Protein AF-A0A7Z1SC91-F1 (afdb_monomer_lite)

Foldseek 3Di:
DPPDPPDVVVVVVVVVVVVVVVVVVVVVVVVVVVVVPPDDDPDDPDDPPPDLVVLVVLQVQLVVLLVVLVVLLPDDDDPVVVVVSVVVSVVSNLSSLLSNLLSVLVVVLVVVCPPVPQNPDPVCPVVSVVVSVVSNVCSNVVSVVVVVVVVVVVVVVVVVVVVVVVVVD

pLDDT: mean 74.64, std 15.62, range [41.12, 96.19]

Radius of gyration: 24.17 Å; chains: 1; bounding box: 62×46×68 Å

Sequence (169 aa):
LRYYPFDSVAMFITLIIIAVLMGMLLIFNLFSINFQRPITYQHRSDSSVISRWLRYVLIVIGSAALYLGYFIALQQDTTFGAFFKIWIVIGLVIIGTYAFFVGISEIIISILQQVSKVYYHPRYFFVVVGMRVRLKMNAVSLATITLLCTFLIVTLTMTLTTYRDMNHT

Organism: Staphylococcus haemolyticus (NCBI:txid1283)

InterPro domains:
  IPR052536 ABC-4 Integral Membrane [PTHR46795] (3-168)

Structure (mmCIF, N/CA/C/O backbone):
data_AF-A0A7Z1SC91-F1
#
_entry.id   AF-A0A7Z1SC91-F1
#
loop_
_atom_site.group_PDB
_atom_site.id
_atom_site.type_symbol
_atom_site.label_atom_id
_atom_site.label_alt_id
_atom_site.label_comp_id
_atom_site.label_asym_id
_atom_site.label_entity_id
_atom_site.label_seq_id
_atom_site.pdbx_PDB_ins_code
_atom_site.Cartn_x
_atom_site.Cartn_y
_atom_site.Cartn_z
_atom_site.occupancy
_atom_site.B_iso_or_equiv
_atom_site.auth_seq_id
_atom_site.auth_comp_id
_atom_site.auth_asym_id
_atom_site.auth_atom_id
_atom_site.pdbx_PDB_model_num
ATOM 1 N N . LEU A 1 1 ? -9.503 31.684 -32.525 1.00 51.47 1 LEU A N 1
ATOM 2 C CA . LEU A 1 1 ? -10.644 30.846 -32.071 1.00 51.47 1 LEU A CA 1
ATOM 3 C C . LEU A 1 1 ? -11.411 30.153 -33.222 1.00 51.47 1 LEU A C 1
ATOM 5 O O . LEU A 1 1 ? -12.531 29.724 -33.003 1.00 51.47 1 LEU A O 1
ATOM 9 N N . ARG A 1 2 ? -10.846 29.990 -34.437 1.00 49.97 2 ARG A N 1
ATOM 10 C CA . ARG A 1 2 ? -11.587 29.538 -35.643 1.00 49.97 2 ARG A CA 1
ATOM 11 C C . ARG A 1 2 ? -11.055 28.239 -36.287 1.00 49.97 2 ARG A C 1
ATOM 13 O O . ARG A 1 2 ? -11.215 28.060 -37.483 1.00 49.97 2 ARG A O 1
ATOM 20 N N . TYR A 1 3 ? -10.410 27.366 -35.505 1.00 55.66 3 TYR A N 1
ATOM 21 C CA . TYR A 1 3 ? -9.832 26.092 -35.976 1.00 55.66 3 TYR A CA 1
ATOM 22 C C . TYR A 1 3 ? -9.953 24.974 -34.922 1.00 55.66 3 TYR A C 1
ATOM 24 O O . TYR A 1 3 ? -8.968 24.369 -34.517 1.00 55.66 3 TYR A O 1
ATOM 32 N N . TYR A 1 4 ? -11.171 24.724 -34.446 1.00 59.91 4 TYR A N 1
ATOM 33 C CA . TYR A 1 4 ? -11.537 23.458 -33.803 1.00 59.91 4 TYR A CA 1
ATOM 34 C C . TYR A 1 4 ? -12.946 23.123 -34.306 1.00 59.91 4 TYR A C 1
ATOM 36 O O . TYR A 1 4 ? -13.918 23.664 -33.773 1.00 59.91 4 TYR A O 1
ATOM 44 N N . PRO A 1 5 ? -13.096 22.373 -35.413 1.00 68.75 5 PRO A N 1
ATOM 45 C CA . PRO A 1 5 ? -14.417 21.908 -35.806 1.00 68.75 5 PRO A CA 1
ATOM 46 C C . PRO A 1 5 ? -14.931 21.016 -34.672 1.00 68.75 5 PRO A C 1
ATOM 48 O O . PRO A 1 5 ? -14.211 20.133 -34.211 1.00 68.75 5 PRO A O 1
ATOM 51 N N . PHE A 1 6 ? -16.139 21.287 -34.172 1.00 61.91 6 PHE A N 1
ATOM 52 C CA . PHE A 1 6 ? -16.794 20.402 -33.213 1.00 61.91 6 PHE A CA 1
ATOM 53 C C . PHE A 1 6 ? -17.023 19.057 -33.901 1.00 61.91 6 PHE A C 1
ATOM 55 O O . PHE A 1 6 ? -17.978 18.886 -34.658 1.00 61.91 6 PHE A O 1
ATOM 62 N N . ASP A 1 7 ? -16.101 18.127 -33.670 1.00 77.00 7 ASP A N 1
ATOM 63 C CA . ASP A 1 7 ? -16.189 16.779 -34.196 1.00 77.00 7 ASP A CA 1
ATOM 64 C C . ASP A 1 7 ? -17.295 16.042 -33.439 1.00 77.00 7 ASP A C 1
ATOM 66 O O . ASP A 1 7 ? -17.177 15.696 -32.257 1.00 77.00 7 ASP A O 1
ATOM 70 N N . SER A 1 8 ? -18.417 15.852 -34.128 1.00 76.62 8 SER A N 1
ATOM 71 C CA . SER A 1 8 ? -19.602 15.197 -33.581 1.00 76.62 8 SER A CA 1
ATOM 72 C C . SER A 1 8 ? -19.288 13.762 -33.151 1.00 76.62 8 SER A C 1
ATOM 74 O O . SER A 1 8 ? -1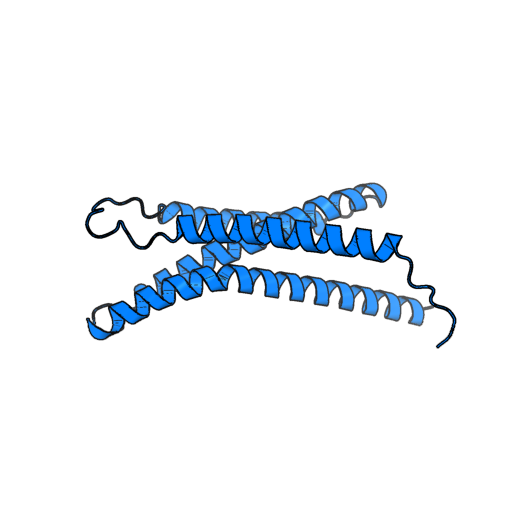9.882 13.263 -32.197 1.00 76.62 8 SER A O 1
ATOM 76 N N . VAL A 1 9 ? -18.301 13.117 -33.783 1.00 81.56 9 VAL A N 1
ATOM 77 C CA . VAL A 1 9 ? -17.863 11.761 -33.436 1.00 81.56 9 VAL A CA 1
ATOM 78 C C . VAL A 1 9 ? -17.192 11.748 -32.060 1.00 81.56 9 VAL A C 1
ATOM 80 O O . VAL A 1 9 ? -17.531 10.916 -31.217 1.00 81.56 9 VAL A O 1
ATOM 83 N N . ALA A 1 10 ? -16.315 12.715 -31.775 1.00 82.94 10 ALA A N 1
ATOM 84 C CA . ALA A 1 10 ? -15.678 12.852 -30.463 1.00 82.94 10 ALA A CA 1
ATOM 85 C C . ALA A 1 10 ? -16.698 13.165 -29.349 1.00 82.94 10 ALA A C 1
ATOM 87 O O . ALA A 1 10 ? -16.582 12.655 -28.229 1.00 82.94 10 ALA A O 1
ATOM 88 N N . MET A 1 11 ? -17.739 13.946 -29.660 1.00 84.88 11 MET A N 1
ATOM 89 C CA . MET A 1 11 ? -18.848 14.209 -28.736 1.00 84.88 11 MET A CA 1
ATOM 90 C C . MET A 1 11 ? -19.609 12.924 -28.379 1.00 84.88 11 MET A C 1
ATOM 92 O O . MET A 1 11 ? -19.859 12.669 -27.203 1.00 84.88 11 MET A O 1
ATOM 96 N N . PHE A 1 12 ? -19.933 12.078 -29.360 1.00 88.69 12 PHE A N 1
ATOM 97 C CA . PHE A 1 12 ? -20.610 10.807 -29.088 1.00 88.69 12 PHE A CA 1
ATOM 98 C C . PHE A 1 12 ? -19.733 9.828 -28.300 1.00 88.69 12 PHE A C 1
ATOM 100 O O . PHE A 1 12 ? -20.224 9.188 -27.371 1.00 88.69 12 PHE A O 1
ATOM 107 N N . ILE A 1 13 ? -18.435 9.743 -28.607 1.00 85.19 13 ILE A N 1
ATOM 108 C CA . ILE A 1 13 ? -17.500 8.870 -27.878 1.00 85.19 13 ILE A CA 1
ATOM 109 C C . ILE A 1 13 ? -17.404 9.289 -26.406 1.00 85.19 13 ILE A C 1
ATOM 111 O O . ILE A 1 13 ? -17.536 8.454 -25.511 1.00 85.19 13 ILE A O 1
ATOM 115 N N . THR A 1 14 ? -17.227 10.584 -26.140 1.00 89.25 14 THR A N 1
ATOM 116 C CA . THR A 1 14 ? -17.150 11.104 -24.765 1.00 89.25 14 THR A CA 1
ATOM 117 C C . THR A 1 14 ? -18.470 10.937 -24.009 1.00 89.25 14 THR A C 1
ATOM 119 O O . THR A 1 14 ? -18.448 10.529 -22.846 1.00 89.25 14 THR A O 1
ATOM 122 N N . LEU A 1 15 ? -19.616 11.145 -24.667 1.00 90.88 15 LEU A N 1
ATOM 123 C CA . LEU A 1 15 ? -20.946 10.904 -24.096 1.00 90.88 15 LEU A CA 1
ATOM 124 C C . LEU A 1 15 ? -21.131 9.437 -23.676 1.00 90.88 15 LEU A C 1
ATOM 126 O O . LEU A 1 15 ? -21.587 9.167 -22.564 1.00 90.88 15 LEU A O 1
ATOM 130 N N . ILE A 1 16 ? -20.747 8.492 -24.540 1.00 92.44 16 ILE A N 1
ATOM 131 C CA . ILE A 1 16 ? -20.852 7.054 -24.261 1.00 92.44 16 ILE A CA 1
ATOM 132 C C . ILE A 1 16 ? -19.940 6.670 -23.093 1.00 92.44 16 ILE A C 1
ATOM 134 O O . ILE A 1 16 ? -20.385 5.979 -22.178 1.00 92.44 16 ILE A O 1
ATOM 138 N N . ILE A 1 17 ? -18.694 7.153 -23.076 1.00 87.25 17 ILE A N 1
ATOM 139 C CA . ILE A 1 17 ? -17.749 6.878 -21.984 1.00 87.25 17 ILE A CA 1
ATOM 140 C C . ILE A 1 17 ? -18.300 7.392 -20.646 1.00 87.25 17 ILE A C 1
ATOM 142 O O . ILE A 1 17 ? -18.281 6.661 -19.655 1.00 87.25 17 ILE A O 1
ATOM 146 N N . ILE A 1 18 ? -18.845 8.613 -20.612 1.00 89.50 18 ILE A N 1
ATOM 147 C CA . ILE A 1 18 ? -19.444 9.186 -19.397 1.00 89.50 18 ILE A CA 1
ATOM 148 C C . ILE A 1 18 ? -20.679 8.386 -18.962 1.00 89.50 18 ILE A C 1
ATOM 150 O O . ILE A 1 18 ? -20.817 8.089 -17.775 1.00 89.50 18 ILE A O 1
ATOM 154 N N . ALA A 1 19 ? -21.552 7.998 -19.895 1.00 92.50 19 ALA A N 1
ATOM 155 C CA . ALA A 1 19 ? -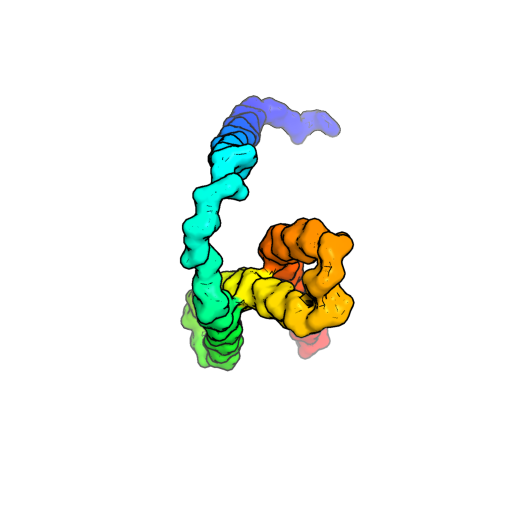22.749 7.216 -19.591 1.00 92.50 19 ALA A CA 1
ATOM 156 C C . ALA A 1 19 ? -22.406 5.829 -19.020 1.00 92.50 19 ALA A C 1
ATOM 158 O O . ALA A 1 19 ? -23.005 5.404 -18.032 1.00 92.50 19 ALA A O 1
ATOM 159 N N . VAL A 1 20 ? -21.405 5.150 -19.590 1.00 94.25 20 VAL A N 1
ATOM 160 C CA . VAL A 1 20 ? -20.927 3.846 -19.105 1.00 94.25 20 VAL A CA 1
ATOM 161 C C . VAL A 1 20 ? -20.292 3.975 -17.720 1.00 94.25 20 VAL A C 1
ATOM 163 O O . VAL A 1 20 ? -20.621 3.192 -16.828 1.00 94.25 20 VAL A O 1
ATOM 166 N N . LEU A 1 21 ? -19.439 4.982 -17.502 1.00 89.75 21 LEU A N 1
ATOM 167 C CA . LEU A 1 21 ? -18.827 5.235 -16.193 1.00 89.75 21 LEU A CA 1
ATOM 168 C C . LEU A 1 21 ? -19.882 5.542 -15.123 1.00 89.75 21 LEU A C 1
ATOM 170 O O . LEU A 1 21 ? -19.833 4.969 -14.034 1.00 89.75 21 LEU A O 1
ATOM 174 N N . MET A 1 22 ? -20.860 6.395 -15.437 1.00 83.06 22 MET A N 1
ATOM 175 C CA . MET A 1 22 ? -21.966 6.718 -14.530 1.00 83.06 22 MET A CA 1
ATOM 176 C C . MET A 1 22 ? -22.845 5.501 -14.240 1.00 83.06 22 MET A C 1
ATOM 178 O O . MET A 1 22 ? -23.202 5.275 -13.085 1.00 83.06 22 MET A O 1
ATOM 182 N N . GLY A 1 23 ? -23.143 4.679 -15.249 1.00 89.38 23 GLY A N 1
ATOM 183 C CA . GLY A 1 23 ? -23.879 3.428 -15.067 1.00 89.38 23 GLY A CA 1
ATOM 184 C C . GLY A 1 23 ? -23.143 2.452 -14.148 1.00 89.38 23 GLY A C 1
ATOM 185 O O . GLY A 1 23 ? -23.730 1.933 -13.199 1.00 89.38 23 GLY A O 1
ATOM 186 N N . MET A 1 24 ? -21.841 2.255 -14.370 1.00 83.19 24 MET A N 1
ATOM 187 C CA . MET A 1 24 ? -21.000 1.387 -13.539 1.00 83.19 24 MET A CA 1
ATOM 188 C C . MET A 1 24 ? -20.931 1.887 -12.088 1.00 83.19 24 MET A C 1
ATOM 190 O O . MET A 1 24 ? -21.120 1.101 -11.157 1.00 83.19 24 MET A O 1
ATOM 194 N N . LEU A 1 25 ? -20.735 3.194 -11.885 1.00 80.81 25 LEU A N 1
ATOM 195 C CA . LEU A 1 25 ? -20.757 3.831 -10.564 1.00 80.81 25 LEU A CA 1
ATOM 196 C C . LEU A 1 25 ? -22.106 3.649 -9.866 1.00 80.81 25 LEU A C 1
ATOM 198 O O . LEU A 1 25 ? -22.137 3.343 -8.677 1.00 80.81 25 LEU A O 1
ATOM 202 N N . LEU A 1 26 ? -23.212 3.802 -10.593 1.00 83.00 26 LEU A N 1
ATOM 203 C CA . LEU A 1 26 ? -24.559 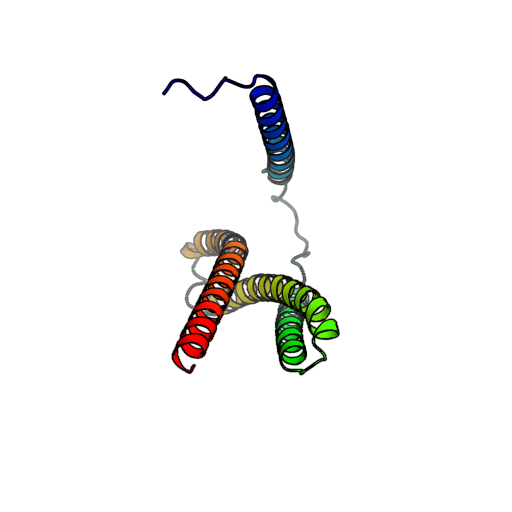3.641 -10.056 1.00 83.00 26 LEU A CA 1
ATOM 204 C C . LEU A 1 26 ? -24.825 2.193 -9.632 1.00 83.00 26 LEU A C 1
ATOM 206 O O . LEU A 1 26 ? -25.349 1.974 -8.546 1.00 83.00 26 LEU A O 1
ATOM 210 N N . ILE A 1 27 ? -24.397 1.205 -10.419 1.00 83.38 27 ILE A N 1
ATOM 211 C CA . ILE A 1 27 ? -24.508 -0.220 -10.069 1.00 83.38 27 ILE A CA 1
ATOM 212 C C . ILE A 1 27 ? -23.674 -0.544 -8.824 1.00 83.38 27 ILE A C 1
ATOM 214 O O . ILE A 1 27 ? -24.181 -1.185 -7.901 1.00 83.38 27 ILE A O 1
ATOM 218 N N . PHE A 1 28 ? -22.435 -0.051 -8.743 1.00 77.69 28 PHE A N 1
ATOM 219 C CA . PHE A 1 28 ? -21.611 -0.204 -7.539 1.00 77.69 28 PHE A CA 1
ATOM 220 C C . PHE A 1 28 ? -22.222 0.488 -6.321 1.00 77.69 28 PHE A C 1
ATOM 222 O O . PHE A 1 28 ? -22.193 -0.070 -5.224 1.00 77.69 28 PHE A O 1
ATOM 229 N N . ASN A 1 29 ? -22.789 1.681 -6.496 1.00 68.88 29 ASN A N 1
ATOM 230 C CA . ASN A 1 29 ? -23.413 2.433 -5.415 1.00 68.88 29 ASN A CA 1
ATOM 231 C C . ASN A 1 29 ? -24.693 1.739 -4.931 1.00 68.88 29 ASN A C 1
ATOM 233 O O . ASN A 1 29 ? -24.852 1.535 -3.734 1.00 68.88 29 ASN A O 1
ATOM 237 N N . LEU A 1 30 ? -25.541 1.257 -5.842 1.00 74.69 30 LEU A N 1
ATOM 238 C CA . LEU A 1 30 ? -26.724 0.460 -5.510 1.00 74.69 30 LEU A CA 1
ATOM 239 C C . LEU A 1 30 ? -26.356 -0.845 -4.799 1.00 74.69 30 LEU A C 1
ATOM 241 O O . LEU A 1 30 ? -27.011 -1.211 -3.824 1.00 74.69 30 LEU A O 1
ATOM 245 N N . PHE A 1 31 ? -25.296 -1.530 -5.236 1.00 67.06 31 PHE A N 1
ATOM 246 C CA . PHE A 1 31 ? -24.815 -2.736 -4.563 1.00 67.06 31 PHE A CA 1
ATOM 247 C C . PHE A 1 31 ? -24.257 -2.416 -3.168 1.00 67.06 31 PHE A C 1
ATOM 249 O O . PHE A 1 31 ? -24.576 -3.111 -2.206 1.00 67.06 31 PHE A O 1
ATOM 256 N N . SER A 1 32 ? -23.498 -1.323 -3.035 1.00 56.09 32 SER A N 1
ATOM 257 C CA . SER A 1 32 ? -22.961 -0.829 -1.760 1.00 56.09 32 SER A CA 1
ATOM 258 C C . SER A 1 32 ? -24.071 -0.401 -0.791 1.00 56.09 32 SER A C 1
ATOM 260 O O . SER A 1 32 ? -24.046 -0.783 0.376 1.00 56.09 32 SER A O 1
ATOM 262 N N . ILE A 1 33 ? -25.099 0.303 -1.273 1.00 59.53 33 ILE A N 1
ATOM 263 C CA . ILE A 1 33 ? -26.286 0.709 -0.506 1.00 59.53 33 ILE A CA 1
ATOM 264 C C . ILE A 1 33 ? -27.124 -0.504 -0.099 1.00 59.53 33 ILE A C 1
ATOM 266 O O . ILE A 1 33 ? -27.568 -0.585 1.045 1.00 59.53 33 ILE A O 1
ATOM 270 N N . ASN A 1 34 ? -27.314 -1.482 -0.989 1.00 57.72 34 ASN A N 1
ATOM 271 C CA . ASN A 1 34 ? -28.057 -2.696 -0.653 1.00 57.72 34 ASN A CA 1
ATOM 272 C C . ASN A 1 34 ? -27.282 -3.599 0.328 1.00 57.72 34 ASN A C 1
ATOM 274 O O . ASN A 1 34 ? -27.902 -4.339 1.089 1.00 57.72 34 ASN A O 1
ATOM 278 N N . PHE A 1 35 ? -25.950 -3.499 0.381 1.00 45.50 35 PHE A N 1
ATOM 279 C CA . PHE A 1 35 ? -25.134 -4.110 1.440 1.00 45.50 35 PHE A CA 1
ATOM 280 C C . PHE A 1 35 ? -25.146 -3.314 2.756 1.00 45.50 35 PHE A C 1
ATOM 282 O O . PHE A 1 35 ? -24.869 -3.870 3.816 1.00 45.50 35 PHE A O 1
ATOM 289 N N . GLN A 1 36 ? -25.515 -2.032 2.710 1.00 43.16 36 GLN A N 1
ATOM 290 C CA . GLN A 1 36 ? -25.700 -1.156 3.869 1.00 43.16 36 GLN A CA 1
ATOM 291 C C . GLN A 1 36 ? -27.160 -1.130 4.353 1.00 43.16 36 GLN A C 1
ATOM 293 O O . GLN A 1 36 ? -27.615 -0.126 4.903 1.00 43.16 36 GLN A O 1
ATOM 298 N N . ARG A 1 37 ? -27.920 -2.225 4.181 1.00 43.66 37 ARG A N 1
ATOM 299 C CA . ARG A 1 37 ? -29.270 -2.317 4.755 1.00 43.66 37 ARG A CA 1
ATOM 300 C C . ARG A 1 37 ? -29.218 -2.184 6.286 1.00 43.66 37 ARG A C 1
ATOM 302 O O . ARG A 1 37 ? -28.623 -3.033 6.954 1.00 43.66 37 ARG A O 1
ATOM 309 N N . PRO A 1 38 ? -29.900 -1.179 6.864 1.00 56.53 38 PRO A N 1
ATOM 310 C CA . PRO A 1 38 ? -29.932 -0.915 8.297 1.00 56.53 38 PRO A CA 1
ATOM 311 C C . PRO A 1 38 ? -31.013 -1.764 8.981 1.00 56.53 38 PRO A C 1
ATOM 313 O O . PRO A 1 38 ? -31.870 -1.241 9.678 1.00 56.53 38 PRO A O 1
ATOM 316 N N . ILE A 1 39 ? -31.016 -3.078 8.751 1.00 44.84 39 ILE A N 1
ATOM 317 C CA . ILE A 1 39 ? -31.960 -4.014 9.375 1.00 44.84 39 ILE A CA 1
ATOM 318 C C . ILE A 1 39 ? -31.351 -5.412 9.361 1.00 44.84 39 ILE A C 1
ATOM 320 O O . ILE A 1 39 ? -31.530 -6.147 8.400 1.00 44.84 39 ILE A O 1
ATOM 324 N N . THR A 1 40 ? -30.578 -5.744 10.398 1.00 43.78 40 THR A N 1
ATOM 325 C CA . THR A 1 40 ? -30.529 -7.058 11.087 1.00 43.78 40 THR A CA 1
ATOM 326 C C . THR A 1 40 ? -29.325 -7.064 12.030 1.00 43.78 40 THR A C 1
ATOM 328 O O . THR A 1 40 ? -28.332 -7.694 11.716 1.00 43.78 40 THR A O 1
ATOM 331 N N . TYR A 1 41 ? -29.382 -6.389 13.185 1.00 44.97 41 TYR A N 1
ATOM 332 C CA . TYR A 1 41 ? -28.474 -6.692 14.311 1.00 44.97 41 TYR A CA 1
ATOM 333 C C . TYR A 1 41 ? -29.124 -6.366 15.669 1.00 44.97 41 TYR A C 1
ATOM 335 O O . TYR A 1 41 ? -28.511 -5.739 16.524 1.00 44.97 41 TYR A O 1
ATOM 343 N N . GLN A 1 42 ? -30.373 -6.801 15.886 1.00 51.91 42 GLN A N 1
ATOM 344 C CA . GLN A 1 42 ? -30.954 -6.895 17.238 1.00 51.91 42 GLN A CA 1
ATOM 345 C C . GLN A 1 42 ? -30.891 -8.321 17.817 1.00 51.91 42 GLN A C 1
ATOM 347 O O . GLN A 1 42 ? -31.218 -8.512 18.980 1.00 51.91 42 GLN A O 1
ATOM 352 N N . HIS A 1 43 ? -30.415 -9.325 17.069 1.00 47.56 43 HIS A N 1
ATOM 353 C CA . HIS A 1 43 ? -30.224 -10.678 17.608 1.00 47.56 43 HIS A CA 1
ATOM 354 C C . HIS A 1 43 ? -29.248 -11.511 16.760 1.00 47.56 43 HIS A C 1
ATOM 356 O O . HIS A 1 43 ? -29.630 -12.410 16.019 1.00 47.56 43 HIS A O 1
ATOM 362 N N . ARG A 1 44 ? -27.948 -11.212 16.859 1.00 41.78 44 ARG A N 1
ATOM 363 C CA . ARG A 1 44 ? -26.897 -12.185 16.514 1.00 41.78 44 ARG A CA 1
ATOM 364 C C . ARG A 1 44 ? -25.824 -12.184 17.594 1.00 41.78 44 ARG A C 1
ATOM 366 O O . ARG A 1 44 ? -24.700 -11.725 17.423 1.00 41.78 44 ARG A O 1
ATOM 373 N N . SER A 1 45 ? -26.248 -12.701 18.743 1.00 46.81 45 SER A N 1
ATOM 374 C CA . SER A 1 45 ? -25.434 -13.603 19.549 1.00 46.81 45 SER A CA 1
ATOM 375 C C . SER A 1 45 ? -24.934 -14.725 18.636 1.00 46.81 45 SER A C 1
ATOM 377 O O . SER A 1 45 ? -25.644 -15.697 18.437 1.00 46.81 45 SER A O 1
ATOM 379 N N . ASP A 1 46 ? -23.811 -14.499 17.955 1.00 41.12 46 ASP A N 1
ATOM 380 C CA . ASP A 1 46 ? -22.744 -15.485 17.761 1.00 41.12 46 ASP A CA 1
ATOM 381 C C . ASP A 1 46 ? -21.651 -14.917 16.846 1.00 41.12 46 ASP A C 1
ATOM 383 O O . ASP A 1 46 ? -21.736 -14.880 15.619 1.00 41.12 46 ASP A O 1
ATOM 387 N N . SER A 1 47 ? -20.626 -14.364 17.495 1.00 47.16 47 SER A N 1
ATOM 388 C CA . SER A 1 47 ? -19.273 -14.927 17.428 1.00 47.16 47 SER A CA 1
ATOM 389 C C . SER A 1 47 ? -18.726 -15.380 16.059 1.00 47.16 47 SER A C 1
ATOM 391 O O . SER A 1 47 ? -18.006 -16.364 15.967 1.00 47.16 47 SER A O 1
ATOM 393 N N . SER A 1 48 ? -18.900 -14.592 14.999 1.00 42.44 48 SER A N 1
ATOM 394 C CA . SER A 1 48 ? -17.937 -14.600 13.882 1.00 42.44 48 SER A CA 1
ATOM 395 C C . SER A 1 48 ? -17.311 -13.225 13.698 1.00 42.44 48 SER A C 1
ATOM 397 O O . SER A 1 48 ? -17.305 -12.606 12.636 1.00 42.44 48 SER A O 1
ATOM 399 N N . VAL A 1 49 ? -16.754 -12.714 14.795 1.00 49.41 49 VAL A N 1
ATOM 400 C CA . VAL A 1 49 ? -15.648 -11.766 14.692 1.00 49.41 49 VAL A CA 1
ATOM 401 C C . VAL A 1 49 ? -14.549 -12.546 13.983 1.00 49.41 49 VAL A C 1
ATOM 403 O O . VAL A 1 49 ? -14.006 -13.468 14.587 1.00 49.41 49 VAL A O 1
ATOM 406 N N . ILE A 1 50 ? -14.244 -12.208 12.722 1.00 48.25 50 ILE A N 1
ATOM 407 C CA . ILE A 1 50 ? -13.021 -12.637 12.018 1.00 48.25 50 ILE A CA 1
ATOM 408 C C . ILE A 1 50 ? -11.927 -12.840 13.062 1.00 48.25 50 ILE A C 1
ATOM 410 O O . ILE A 1 50 ? -11.659 -11.909 13.827 1.00 48.25 50 ILE A O 1
ATOM 414 N N . SER A 1 51 ? -11.414 -14.065 13.186 1.00 51.62 51 SER A N 1
ATOM 415 C CA . SER A 1 51 ? -10.583 -14.467 14.323 1.00 51.62 51 SER A CA 1
ATOM 416 C C . SER A 1 51 ? -9.463 -13.453 14.553 1.00 51.62 51 SER A C 1
ATOM 418 O O . SER A 1 51 ? -8.807 -13.008 13.610 1.00 51.62 51 SER A O 1
ATOM 420 N N . ARG A 1 52 ? -9.237 -13.064 15.818 1.00 58.97 52 ARG A N 1
ATOM 421 C CA . ARG A 1 52 ? -8.133 -12.166 16.206 1.00 58.97 52 ARG A CA 1
ATOM 422 C C . ARG A 1 52 ? -6.798 -12.669 15.643 1.00 58.97 52 ARG A C 1
ATOM 424 O O . ARG A 1 52 ? -5.982 -11.855 15.234 1.00 58.97 52 ARG A O 1
ATOM 431 N N . TRP A 1 53 ? -6.640 -13.986 15.535 1.00 56.12 53 TRP A N 1
ATOM 432 C CA . TRP A 1 53 ? -5.484 -14.633 14.930 1.00 56.12 53 TRP A CA 1
ATOM 433 C C . TRP A 1 53 ? -5.322 -14.315 13.435 1.00 56.12 53 TRP A C 1
ATOM 435 O O . TRP A 1 53 ? -4.226 -13.972 13.007 1.00 56.12 53 TRP A O 1
ATOM 445 N N . LEU A 1 54 ? -6.412 -14.297 12.657 1.00 62.31 54 LEU A N 1
ATOM 446 C CA . LEU A 1 54 ? -6.368 -13.997 11.219 1.00 62.31 54 LEU A CA 1
ATOM 447 C C . LEU A 1 54 ? -5.869 -12.568 10.937 1.00 62.31 54 LEU A C 1
ATOM 449 O O . LEU A 1 54 ? -5.184 -12.336 9.946 1.00 62.31 54 LEU A O 1
ATOM 453 N N . ARG A 1 55 ? -6.156 -11.617 11.838 1.00 67.88 55 ARG A N 1
ATOM 454 C CA . ARG A 1 55 ? -5.638 -10.238 11.756 1.00 67.88 55 ARG A CA 1
ATOM 455 C C . ARG A 1 55 ? -4.121 -10.176 11.938 1.00 67.88 55 ARG A C 1
ATOM 457 O O . ARG A 1 55 ? -3.456 -9.475 11.186 1.00 67.88 55 ARG A O 1
ATOM 464 N N . TYR A 1 56 ? -3.577 -10.921 12.902 1.00 70.75 56 TYR A N 1
ATOM 465 C CA . TYR A 1 56 ? -2.127 -11.010 13.099 1.00 70.75 56 TYR A CA 1
ATOM 466 C C . TYR A 1 56 ? -1.444 -11.705 11.919 1.00 70.75 56 TYR A C 1
ATOM 468 O O . TYR A 1 56 ? -0.417 -11.226 11.445 1.00 70.75 56 TYR A O 1
ATOM 476 N N . VAL A 1 57 ? -2.051 -12.772 11.391 1.00 75.69 57 VAL A N 1
ATOM 477 C CA . VAL A 1 57 ? -1.562 -13.469 10.193 1.00 75.69 57 VAL A CA 1
ATOM 478 C C . VAL A 1 57 ? -1.502 -12.522 8.991 1.00 75.69 57 VAL A C 1
ATOM 480 O O . VAL A 1 57 ? -0.497 -12.506 8.289 1.00 75.69 57 VAL A O 1
ATOM 483 N N . LEU A 1 58 ? -2.512 -11.667 8.793 1.00 73.56 58 LEU A N 1
ATOM 484 C CA . LEU A 1 58 ? -2.535 -10.705 7.684 1.00 73.56 58 LEU A CA 1
ATOM 485 C C . LEU A 1 58 ? -1.363 -9.708 7.730 1.00 73.56 58 LEU A C 1
ATOM 487 O O . LEU A 1 58 ? -0.791 -9.381 6.695 1.00 73.56 58 LEU A O 1
ATOM 491 N N . ILE A 1 59 ? -0.981 -9.250 8.926 1.00 79.50 59 ILE A N 1
ATOM 492 C CA . ILE A 1 59 ? 0.144 -8.317 9.115 1.00 79.50 59 ILE A CA 1
ATOM 493 C C . ILE A 1 59 ? 1.465 -9.012 8.854 1.00 79.50 59 ILE A C 1
ATOM 495 O O . ILE A 1 59 ? 2.315 -8.443 8.179 1.00 79.50 59 ILE A O 1
ATOM 499 N N . VAL A 1 60 ? 1.629 -10.227 9.380 1.00 84.19 60 VAL A N 1
ATOM 500 C CA . VAL A 1 60 ? 2.841 -11.026 9.176 1.00 84.19 60 VAL A CA 1
ATOM 501 C C . VAL A 1 60 ? 3.022 -11.339 7.692 1.00 84.19 60 VAL A C 1
ATOM 503 O O . VAL A 1 60 ? 4.124 -11.220 7.171 1.00 84.19 60 VAL A O 1
ATOM 506 N N . ILE A 1 61 ? 1.939 -11.667 6.986 1.00 83.62 61 ILE A N 1
ATOM 507 C CA . ILE A 1 61 ? 1.971 -11.877 5.535 1.00 83.62 61 ILE A CA 1
ATOM 508 C C . ILE A 1 61 ? 2.294 -10.569 4.803 1.00 83.62 61 ILE A C 1
ATOM 510 O O . ILE A 1 61 ? 3.139 -10.569 3.913 1.00 83.62 61 ILE A O 1
ATOM 514 N N . GLY A 1 62 ? 1.665 -9.450 5.179 1.00 82.56 62 GLY A N 1
ATOM 515 C CA . GLY A 1 62 ? 1.917 -8.146 4.560 1.00 82.56 62 GLY A CA 1
ATOM 516 C C . GLY A 1 62 ? 3.356 -7.659 4.752 1.00 82.56 62 GLY A C 1
ATOM 517 O O . GLY A 1 62 ? 3.984 -7.199 3.800 1.00 82.56 62 GLY A O 1
ATOM 518 N N . SER A 1 63 ? 3.913 -7.814 5.956 1.00 87.50 63 SER A N 1
ATOM 519 C CA . SER A 1 63 ? 5.306 -7.461 6.242 1.00 87.50 63 SER A CA 1
ATOM 520 C C . SER A 1 63 ? 6.288 -8.401 5.544 1.00 87.50 63 SER A C 1
ATOM 522 O O . SER A 1 63 ? 7.272 -7.925 4.981 1.00 87.50 63 SER A O 1
ATOM 524 N N . ALA A 1 64 ? 6.005 -9.706 5.504 1.00 87.56 64 ALA A N 1
ATOM 525 C CA . ALA A 1 64 ? 6.814 -10.671 4.765 1.00 87.56 64 ALA A CA 1
ATOM 526 C C . ALA A 1 64 ? 6.811 -10.375 3.259 1.00 87.56 64 ALA A C 1
ATOM 528 O O . ALA A 1 64 ? 7.867 -10.406 2.635 1.00 87.56 64 ALA A O 1
ATOM 529 N N . ALA A 1 65 ? 5.660 -10.023 2.679 1.00 86.00 65 ALA A N 1
ATOM 530 C CA . ALA A 1 65 ? 5.553 -9.635 1.274 1.00 86.00 65 ALA A CA 1
ATOM 531 C C . ALA A 1 65 ? 6.389 -8.383 0.956 1.00 86.00 65 ALA A C 1
ATOM 533 O O . ALA A 1 65 ? 7.129 -8.375 -0.026 1.00 86.00 65 ALA A O 1
ATOM 534 N N . LEU A 1 66 ? 6.335 -7.354 1.810 1.00 88.12 66 LEU A N 1
ATOM 535 C CA . LEU A 1 66 ? 7.165 -6.152 1.660 1.00 88.12 66 LEU A CA 1
ATOM 536 C C . LEU A 1 66 ? 8.661 -6.470 1.785 1.00 88.12 66 LEU A C 1
ATOM 538 O O . LEU A 1 66 ? 9.462 -5.996 0.979 1.00 88.12 66 LEU A O 1
ATOM 542 N N . TYR A 1 67 ? 9.033 -7.305 2.757 1.00 89.69 67 TYR A N 1
ATOM 543 C CA . TYR A 1 67 ? 10.417 -7.725 2.970 1.00 89.69 67 TYR A CA 1
ATOM 544 C C . TYR A 1 67 ? 10.964 -8.535 1.787 1.00 89.69 67 TYR A C 1
ATOM 546 O O . TYR A 1 67 ? 12.065 -8.269 1.307 1.00 89.69 67 TYR A O 1
ATOM 554 N N . LEU A 1 68 ? 10.174 -9.477 1.266 1.00 86.44 68 LEU A N 1
ATOM 555 C CA . LEU A 1 68 ? 10.520 -10.249 0.073 1.00 86.44 68 LEU A CA 1
ATOM 556 C C . LEU A 1 68 ? 10.646 -9.347 -1.157 1.00 86.44 68 LEU A C 1
ATOM 558 O O . LEU A 1 68 ? 11.605 -9.491 -1.909 1.00 86.44 68 LEU A O 1
ATOM 562 N N . GLY A 1 69 ? 9.739 -8.384 -1.339 1.00 84.88 69 GLY A N 1
ATOM 563 C CA . GLY A 1 69 ? 9.830 -7.404 -2.424 1.00 84.88 69 GLY A CA 1
ATOM 564 C C . GLY A 1 69 ? 11.126 -6.595 -2.372 1.00 84.88 69 GLY A C 1
ATOM 565 O O . GLY A 1 69 ? 11.792 -6.436 -3.393 1.00 84.88 69 GLY A O 1
ATOM 566 N N . TYR A 1 70 ? 11.530 -6.159 -1.176 1.00 87.69 70 TYR A N 1
ATOM 567 C CA . TYR A 1 70 ? 12.803 -5.471 -0.963 1.00 87.69 70 TYR A CA 1
ATOM 568 C C . TYR A 1 70 ? 14.012 -6.364 -1.276 1.00 87.69 70 TYR A C 1
ATOM 570 O O . TYR A 1 70 ? 14.928 -5.942 -1.980 1.00 87.69 70 TYR A O 1
ATOM 578 N N . PHE A 1 71 ? 13.998 -7.618 -0.818 1.00 87.38 71 PHE A N 1
ATOM 579 C CA . PHE A 1 71 ? 15.079 -8.567 -1.086 1.00 87.38 71 PHE A CA 1
ATOM 580 C C . PHE A 1 71 ? 15.235 -8.866 -2.585 1.00 87.38 71 PHE A C 1
ATOM 582 O O . PHE A 1 71 ? 16.346 -8.888 -3.112 1.00 87.38 71 PHE A O 1
ATOM 589 N N . ILE A 1 72 ? 14.113 -9.039 -3.287 1.00 84.12 72 ILE A N 1
ATOM 590 C CA . ILE A 1 72 ? 14.070 -9.271 -4.735 1.00 84.12 72 ILE A CA 1
ATOM 591 C C . ILE A 1 72 ? 14.598 -8.053 -5.506 1.00 84.12 72 ILE A C 1
ATOM 593 O O . ILE A 1 72 ? 15.283 -8.239 -6.514 1.00 84.12 72 ILE A O 1
ATOM 597 N N . ALA A 1 73 ? 14.307 -6.835 -5.032 1.00 83.62 73 ALA A N 1
ATOM 598 C CA . ALA A 1 73 ? 14.757 -5.581 -5.640 1.00 83.62 73 ALA A CA 1
ATOM 599 C C . ALA A 1 73 ? 16.263 -5.313 -5.468 1.00 83.62 73 ALA A C 1
ATOM 601 O O . ALA A 1 73 ? 16.851 -4.622 -6.295 1.00 83.62 73 ALA A O 1
ATOM 602 N N . LEU A 1 74 ? 16.891 -5.851 -4.417 1.00 82.50 74 LEU A N 1
ATOM 603 C CA . LEU A 1 74 ? 18.334 -5.716 -4.179 1.00 82.50 74 LEU A CA 1
ATOM 604 C C . LEU A 1 74 ? 19.194 -6.649 -5.044 1.00 82.50 74 LEU A C 1
ATOM 606 O O . LEU A 1 74 ? 20.396 -6.422 -5.176 1.00 82.50 74 LEU A O 1
ATOM 610 N N . GLN A 1 75 ? 18.616 -7.706 -5.614 1.00 83.38 75 GLN A N 1
ATOM 611 C CA . GLN A 1 75 ? 19.353 -8.613 -6.491 1.00 83.38 75 GLN A CA 1
ATOM 612 C C . GLN A 1 75 ? 19.640 -7.949 -7.839 1.00 83.38 75 GLN A C 1
ATOM 614 O O . GLN A 1 75 ? 18.728 -7.509 -8.535 1.00 83.38 75 GLN A O 1
ATOM 619 N N . GLN A 1 76 ? 20.919 -7.917 -8.212 1.00 70.31 76 GLN A N 1
ATOM 620 C CA . GLN A 1 76 ? 21.356 -7.464 -9.527 1.00 70.31 76 GLN A CA 1
ATOM 621 C C . GLN A 1 76 ? 21.151 -8.578 -10.551 1.00 70.31 76 GLN A C 1
ATOM 623 O O . GLN A 1 76 ? 21.855 -9.584 -10.536 1.00 70.31 76 GLN A O 1
ATOM 628 N N . ASP A 1 77 ? 20.192 -8.366 -11.445 1.00 75.00 77 ASP A N 1
ATOM 629 C CA . ASP A 1 77 ? 19.940 -9.237 -12.587 1.00 75.00 77 ASP A CA 1
ATOM 630 C C . ASP A 1 77 ? 20.387 -8.571 -13.892 1.00 75.00 77 AS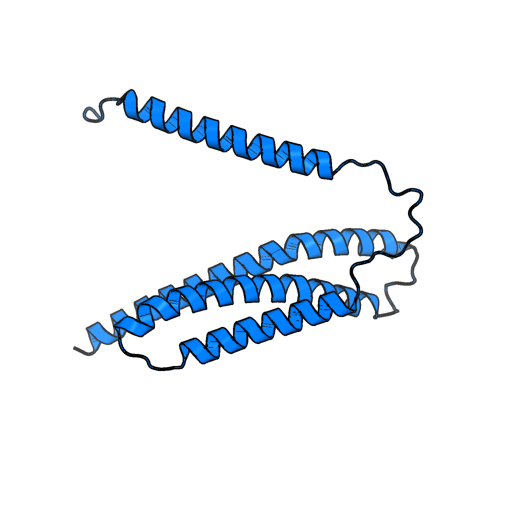P A C 1
ATOM 632 O O . ASP A 1 77 ? 20.598 -7.360 -13.977 1.00 75.00 77 ASP A O 1
ATOM 636 N N . THR A 1 78 ? 20.493 -9.380 -14.945 1.00 70.75 78 THR A N 1
ATOM 637 C CA . THR A 1 78 ? 20.691 -8.890 -16.313 1.00 70.75 78 THR A CA 1
ATOM 638 C C . THR A 1 78 ? 19.562 -7.927 -16.718 1.00 70.75 78 THR A C 1
ATOM 640 O O . THR A 1 78 ? 18.413 -8.085 -16.297 1.00 70.75 78 THR A O 1
ATOM 643 N N . THR A 1 79 ? 19.864 -6.939 -17.570 1.00 69.44 79 THR A N 1
ATOM 644 C CA . THR A 1 79 ? 18.938 -5.858 -17.977 1.00 69.44 79 THR A CA 1
ATOM 645 C C . THR A 1 79 ? 17.560 -6.362 -18.429 1.00 69.44 79 THR A C 1
ATOM 647 O O . THR A 1 79 ? 16.544 -5.746 -18.116 1.00 69.44 79 THR A O 1
ATOM 650 N N . PHE A 1 80 ? 17.504 -7.510 -19.114 1.00 72.06 80 PHE A N 1
ATOM 651 C CA . PHE A 1 80 ? 16.247 -8.120 -19.560 1.00 72.06 80 PHE A CA 1
ATOM 652 C C . PHE A 1 80 ? 15.443 -8.783 -18.429 1.00 72.06 80 PHE A C 1
ATOM 654 O O . PHE A 1 80 ? 14.218 -8.665 -18.407 1.00 72.06 80 PHE A O 1
ATOM 661 N N . GLY A 1 81 ? 16.100 -9.452 -17.476 1.00 77.81 81 GLY A N 1
ATOM 662 C CA . GLY A 1 81 ? 15.425 -10.080 -16.332 1.00 77.81 81 GLY A CA 1
ATOM 663 C C . GLY A 1 81 ? 14.855 -9.052 -15.352 1.00 77.81 81 GLY A C 1
ATOM 664 O O . GLY A 1 81 ? 13.742 -9.219 -14.846 1.00 77.81 81 GLY A O 1
ATOM 665 N N . ALA A 1 82 ? 15.573 -7.942 -15.157 1.00 81.06 82 ALA A N 1
ATOM 666 C CA . ALA A 1 82 ? 15.160 -6.853 -14.275 1.00 81.06 82 ALA A CA 1
ATOM 667 C C . ALA A 1 82 ? 13.815 -6.231 -14.692 1.00 81.06 82 ALA A C 1
ATOM 669 O O . ALA A 1 82 ? 12.988 -5.928 -13.832 1.00 81.06 82 ALA A O 1
ATOM 670 N N . PHE A 1 83 ? 13.555 -6.108 -16.000 1.00 82.56 83 PHE A N 1
ATOM 671 C CA . PHE A 1 83 ? 12.310 -5.525 -16.507 1.00 82.56 83 PHE A CA 1
ATOM 672 C C . PHE A 1 83 ? 11.067 -6.291 -16.030 1.00 82.56 83 PHE A C 1
ATOM 674 O O . PHE A 1 83 ? 10.141 -5.692 -15.488 1.00 82.56 83 PHE A O 1
ATOM 681 N N . PHE A 1 84 ? 11.053 -7.621 -16.168 1.00 83.06 84 PHE A N 1
ATOM 682 C CA . PHE A 1 84 ? 9.935 -8.446 -15.694 1.00 83.06 84 PHE A CA 1
ATOM 683 C C . PHE A 1 84 ? 9.838 -8.474 -14.164 1.00 83.06 84 PHE A C 1
ATOM 685 O O . PHE A 1 84 ? 8.735 -8.439 -13.612 1.00 83.06 84 PHE A O 1
ATOM 692 N N . LYS A 1 85 ? 10.980 -8.494 -13.468 1.00 84.56 85 LYS A N 1
ATOM 693 C CA . LYS A 1 85 ? 11.027 -8.520 -12.000 1.00 84.56 85 LYS A CA 1
ATOM 694 C C . LYS A 1 85 ? 10.414 -7.261 -11.382 1.00 84.56 85 LYS A C 1
ATOM 696 O O . LYS A 1 85 ? 9.707 -7.360 -10.385 1.00 84.56 85 LYS A O 1
ATOM 701 N N . ILE A 1 86 ? 10.613 -6.090 -11.990 1.00 85.38 86 ILE A N 1
ATOM 702 C CA . ILE A 1 86 ? 10.042 -4.825 -11.503 1.00 85.38 86 ILE A CA 1
ATOM 703 C C . ILE A 1 86 ? 8.512 -4.901 -11.419 1.00 85.38 86 ILE A C 1
ATOM 705 O O . ILE A 1 86 ? 7.942 -4.525 -10.397 1.00 85.38 86 ILE A O 1
ATOM 709 N N . TRP A 1 87 ? 7.839 -5.455 -12.431 1.00 86.38 87 TRP A N 1
ATOM 710 C CA . TRP A 1 87 ? 6.380 -5.605 -12.410 1.00 86.38 87 TRP A CA 1
ATOM 711 C C . TRP A 1 87 ? 5.898 -6.514 -11.274 1.00 86.38 87 TRP A C 1
ATOM 713 O O . TRP A 1 87 ? 4.929 -6.173 -10.589 1.00 86.38 87 TRP A O 1
ATOM 723 N N . ILE A 1 88 ? 6.599 -7.630 -11.023 1.00 87.31 88 ILE A N 1
ATOM 724 C CA . ILE A 1 88 ? 6.267 -8.538 -9.913 1.00 87.31 88 ILE A CA 1
ATOM 725 C C . ILE A 1 88 ? 6.464 -7.846 -8.559 1.00 87.31 88 ILE A C 1
ATOM 727 O O . ILE A 1 88 ? 5.608 -7.953 -7.680 1.00 87.31 88 ILE A O 1
ATOM 731 N N . VAL A 1 89 ? 7.559 -7.094 -8.405 1.00 89.75 89 VAL A N 1
ATOM 732 C CA . VAL A 1 89 ? 7.892 -6.382 -7.165 1.00 89.75 89 VAL A CA 1
ATOM 733 C C . VAL A 1 89 ? 6.877 -5.277 -6.892 1.00 89.75 89 VAL A C 1
ATOM 735 O O . VAL A 1 89 ? 6.384 -5.185 -5.771 1.00 89.75 89 VAL A O 1
ATOM 738 N N . ILE A 1 90 ? 6.507 -4.480 -7.898 1.00 89.31 90 ILE A N 1
ATOM 739 C CA . ILE A 1 90 ? 5.494 -3.423 -7.750 1.00 89.31 90 ILE A CA 1
ATOM 740 C C . ILE A 1 90 ? 4.162 -4.026 -7.288 1.00 89.31 90 ILE A C 1
ATOM 742 O O . ILE A 1 90 ? 3.569 -3.534 -6.327 1.00 89.31 90 ILE A O 1
ATOM 746 N N . GLY A 1 91 ? 3.714 -5.118 -7.917 1.00 89.31 91 GLY A N 1
ATOM 747 C CA . GLY A 1 91 ? 2.490 -5.812 -7.510 1.00 89.31 91 GLY A CA 1
ATOM 748 C C . GLY A 1 91 ? 2.554 -6.320 -6.067 1.00 89.31 91 GLY A C 1
ATOM 749 O O . GLY A 1 91 ? 1.627 -6.095 -5.284 1.00 89.31 91 GLY A O 1
ATOM 750 N N . LEU A 1 92 ? 3.673 -6.946 -5.690 1.00 89.25 92 LEU A N 1
ATOM 751 C CA . LEU A 1 92 ? 3.896 -7.464 -4.341 1.00 89.25 92 LEU A CA 1
ATOM 752 C C . LEU A 1 92 ? 3.902 -6.348 -3.285 1.00 89.25 92 LEU A C 1
ATOM 754 O O . LEU A 1 92 ? 3.288 -6.504 -2.229 1.00 89.25 92 LEU A O 1
ATOM 758 N N . VAL A 1 93 ? 4.542 -5.212 -3.578 1.00 90.38 93 VAL A N 1
ATOM 759 C CA . VAL A 1 93 ? 4.595 -4.047 -2.682 1.00 90.38 93 VAL A CA 1
ATOM 760 C C . VAL A 1 93 ? 3.207 -3.451 -2.482 1.00 90.38 93 VAL A C 1
ATOM 762 O O .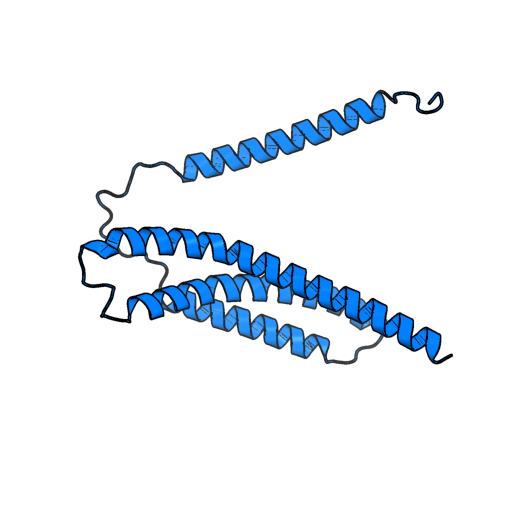 VAL A 1 93 ? 2.821 -3.213 -1.341 1.00 90.38 93 VAL A O 1
ATOM 765 N N . ILE A 1 94 ? 2.418 -3.282 -3.548 1.00 90.25 94 ILE A N 1
ATOM 766 C CA . ILE A 1 94 ? 1.048 -2.757 -3.448 1.00 90.25 94 ILE A CA 1
ATOM 767 C C . ILE A 1 94 ? 0.208 -3.646 -2.522 1.00 90.25 94 ILE A C 1
ATOM 769 O O . ILE A 1 94 ? -0.371 -3.154 -1.549 1.00 90.25 94 ILE A O 1
ATOM 773 N N . ILE A 1 95 ? 0.175 -4.957 -2.782 1.00 88.44 95 ILE A N 1
ATOM 774 C CA . ILE A 1 95 ? -0.599 -5.912 -1.973 1.00 88.44 95 ILE A CA 1
ATOM 775 C C . ILE A 1 95 ? -0.101 -5.915 -0.520 1.00 88.44 95 ILE A C 1
ATOM 777 O O . ILE A 1 95 ? -0.910 -5.860 0.411 1.00 88.44 95 ILE A O 1
ATOM 781 N N . GLY A 1 96 ? 1.220 -5.922 -0.323 1.00 87.56 96 GLY A N 1
ATOM 782 C CA . GLY A 1 96 ? 1.857 -5.905 0.991 1.00 87.56 96 GLY A CA 1
ATOM 783 C C . GLY A 1 96 ? 1.501 -4.664 1.809 1.00 87.56 96 GLY A C 1
ATOM 784 O O . GLY A 1 96 ? 1.110 -4.794 2.970 1.00 87.56 96 GLY A O 1
ATOM 785 N N . THR A 1 97 ? 1.548 -3.469 1.211 1.00 91.12 97 THR A N 1
ATOM 786 C CA . THR A 1 97 ? 1.195 -2.209 1.885 1.00 91.12 97 THR A CA 1
ATOM 787 C C . THR A 1 97 ? -0.269 -2.195 2.320 1.00 91.12 97 THR A C 1
ATOM 789 O O . THR A 1 97 ? -0.553 -1.853 3.469 1.00 91.12 97 THR A O 1
ATOM 792 N N . TYR A 1 98 ? -1.204 -2.615 1.460 1.00 88.25 98 TYR A N 1
ATOM 793 C CA . TYR A 1 98 ? -2.620 -2.679 1.837 1.00 88.25 98 TYR A CA 1
ATOM 794 C C . TYR A 1 98 ? -2.872 -3.698 2.954 1.00 88.25 98 TYR A C 1
ATOM 796 O O . TYR A 1 98 ? -3.530 -3.367 3.942 1.00 88.25 98 TYR A O 1
ATOM 804 N N . ALA A 1 99 ? -2.320 -4.910 2.844 1.00 84.06 99 ALA A N 1
ATOM 805 C CA . ALA A 1 99 ? -2.460 -5.939 3.876 1.00 84.06 99 ALA A CA 1
ATOM 806 C C . ALA A 1 99 ? -1.873 -5.483 5.224 1.00 84.06 99 ALA A C 1
ATOM 808 O O . ALA A 1 99 ? -2.504 -5.656 6.272 1.00 84.06 99 ALA A O 1
ATOM 809 N N . PHE A 1 100 ? -0.706 -4.833 5.190 1.00 85.25 100 PHE A N 1
ATOM 810 C CA . PHE A 1 100 ? -0.045 -4.283 6.368 1.00 85.25 100 PHE A CA 1
ATOM 811 C C . PHE A 1 100 ? -0.877 -3.179 7.032 1.00 85.25 100 PHE A C 1
ATOM 813 O O . PHE A 1 100 ? -1.129 -3.256 8.234 1.00 85.25 100 PHE A O 1
ATOM 820 N N . PHE A 1 101 ? -1.363 -2.189 6.273 1.00 83.31 101 PHE A N 1
ATOM 821 C CA . PHE A 1 101 ? -2.155 -1.080 6.823 1.00 83.31 101 PHE A CA 1
ATOM 822 C C . PHE A 1 101 ? -3.517 -1.522 7.363 1.00 83.31 101 PHE A C 1
ATOM 824 O O . PHE A 1 101 ? -3.948 -1.064 8.426 1.00 83.31 101 PHE A O 1
ATOM 831 N N . VAL A 1 102 ? -4.188 -2.444 6.671 1.00 79.56 102 VAL A N 1
ATOM 832 C CA . VAL A 1 102 ? -5.451 -3.013 7.155 1.00 79.56 102 VAL A CA 1
ATOM 833 C C . VAL A 1 102 ? -5.217 -3.757 8.468 1.00 79.56 102 VAL A C 1
ATOM 835 O O . VAL A 1 102 ? -5.937 -3.528 9.439 1.00 79.56 102 VAL A O 1
ATOM 838 N N . GLY A 1 103 ? -4.180 -4.589 8.543 1.00 77.81 103 GLY A N 1
ATOM 839 C CA . GLY A 1 103 ? -3.883 -5.342 9.753 1.00 77.81 103 GLY A CA 1
ATOM 840 C C . GLY A 1 103 ? -3.401 -4.471 10.924 1.00 77.81 103 GLY A C 1
ATOM 841 O O . GLY A 1 103 ? -3.917 -4.604 12.037 1.00 77.81 103 GLY A O 1
ATOM 842 N N . ILE A 1 104 ? -2.467 -3.540 10.695 1.00 80.56 104 ILE A N 1
ATOM 843 C CA . ILE A 1 104 ? -1.922 -2.677 11.758 1.00 80.56 104 ILE A CA 1
ATOM 844 C C . ILE A 1 104 ? -3.000 -1.772 12.363 1.00 80.56 104 ILE A C 1
ATOM 846 O O . ILE A 1 104 ? -2.997 -1.545 13.574 1.00 80.56 104 ILE A O 1
ATOM 850 N N . SER A 1 105 ? -3.969 -1.316 11.558 1.00 77.50 105 SER A N 1
ATOM 851 C CA . SER A 1 105 ? -5.084 -0.495 12.042 1.00 77.50 105 SER A CA 1
ATOM 852 C C . SER A 1 105 ? -5.922 -1.219 13.106 1.00 77.50 105 SER A C 1
ATOM 854 O O . SER A 1 105 ? -6.296 -0.623 14.118 1.00 77.50 105 SER A O 1
ATOM 856 N N . GLU A 1 106 ? -6.142 -2.526 12.943 1.00 73.38 106 GLU A N 1
ATOM 857 C CA . GLU A 1 106 ? -6.876 -3.354 13.902 1.00 73.38 106 GLU A CA 1
ATOM 858 C C . GLU A 1 106 ? -6.070 -3.578 15.197 1.00 73.38 106 GLU A C 1
ATOM 860 O O . GLU A 1 106 ? -6.647 -3.566 16.290 1.00 73.38 106 GLU A O 1
ATOM 865 N N . ILE A 1 107 ? -4.739 -3.721 15.106 1.00 73.81 107 ILE A N 1
ATOM 866 C CA . ILE A 1 107 ? -3.858 -3.803 16.287 1.00 73.81 107 ILE A CA 1
ATOM 867 C C . ILE A 1 107 ? -3.881 -2.497 17.074 1.00 73.81 107 ILE A C 1
ATOM 869 O O . ILE A 1 107 ? -4.050 -2.533 18.292 1.00 73.81 107 ILE A O 1
ATOM 873 N N . ILE A 1 108 ? -3.740 -1.354 16.399 1.00 73.81 108 ILE A N 1
ATOM 874 C CA . ILE A 1 108 ? -3.750 -0.033 17.042 1.00 73.81 108 ILE A CA 1
ATOM 875 C C . ILE A 1 108 ? -5.039 0.154 17.847 1.00 73.81 108 ILE A C 1
ATOM 877 O O . ILE A 1 108 ? -4.987 0.576 19.003 1.00 73.81 108 ILE A O 1
ATOM 881 N N . ILE A 1 109 ? -6.190 -0.232 17.285 1.00 68.38 109 ILE A N 1
ATOM 882 C CA . ILE A 1 109 ? -7.470 -0.190 18.007 1.00 68.38 109 ILE A CA 1
ATOM 883 C C . ILE A 1 109 ? -7.454 -1.143 19.203 1.00 68.38 109 ILE A C 1
ATOM 885 O O . ILE A 1 109 ? -7.916 -0.767 20.278 1.00 68.38 109 ILE A O 1
ATOM 889 N N . SER A 1 110 ? -6.938 -2.365 19.043 1.00 68.19 110 SER A N 1
ATOM 890 C CA . SER A 1 110 ? -6.880 -3.342 20.136 1.00 68.19 110 SER A CA 1
ATOM 891 C C . SER A 1 110 ? -6.003 -2.862 21.296 1.00 68.19 110 SER A C 1
ATOM 893 O O . SER A 1 110 ? -6.389 -3.035 22.449 1.00 68.19 110 SER A O 1
ATOM 895 N N . ILE A 1 111 ? -4.859 -2.237 21.008 1.00 68.25 111 ILE A N 1
ATOM 896 C CA . ILE A 1 111 ? -3.968 -1.650 22.020 1.00 68.25 111 ILE A CA 1
ATOM 897 C C . ILE A 1 111 ? -4.671 -0.479 22.711 1.00 68.25 111 ILE A C 1
ATOM 899 O O . ILE A 1 111 ? -4.694 -0.407 23.938 1.00 68.25 111 ILE A O 1
ATOM 903 N N . LEU A 1 112 ? -5.318 0.397 21.938 1.00 65.38 112 LEU A N 1
ATOM 904 C CA . LEU A 1 112 ? -6.042 1.550 22.475 1.00 65.38 112 LEU A CA 1
ATOM 905 C C . LEU A 1 112 ? -7.233 1.139 23.360 1.00 65.38 112 LEU A C 1
ATOM 907 O O . LEU A 1 112 ? -7.567 1.842 24.310 1.00 65.38 112 LEU A O 1
ATOM 911 N N . GLN A 1 113 ? -7.845 -0.018 23.091 1.00 62.41 113 GLN A N 1
ATOM 912 C CA . GLN A 1 113 ? -8.906 -0.607 23.918 1.00 62.41 113 GLN A CA 1
ATOM 913 C C . GLN A 1 113 ? -8.386 -1.283 25.194 1.00 62.41 113 GLN A C 1
ATOM 915 O O . GLN A 1 113 ? -9.132 -1.404 26.164 1.00 62.41 113 GLN A O 1
ATOM 920 N N . GLN A 1 114 ? -7.124 -1.716 25.212 1.00 59.72 114 GLN A N 1
ATOM 921 C CA . GLN A 1 114 ? -6.510 -2.407 26.348 1.00 59.72 114 GLN A CA 1
ATOM 922 C C . GLN A 1 114 ? -6.047 -1.442 27.453 1.00 59.72 114 GLN A C 1
ATOM 924 O O . GLN A 1 114 ? -5.857 -1.854 28.598 1.00 59.72 114 GLN A O 1
ATOM 929 N N . VAL A 1 115 ? -5.935 -0.144 27.152 1.00 63.16 115 VAL A N 1
ATOM 930 C CA . VAL A 1 115 ? -5.707 0.905 28.154 1.00 63.16 115 VAL A CA 1
ATOM 931 C C . VAL A 1 115 ? -6.998 1.112 28.965 1.00 63.16 115 VAL A C 1
ATOM 933 O O . VAL A 1 115 ? -7.898 1.868 28.592 1.00 63.16 115 VAL A O 1
ATOM 936 N N . SER A 1 116 ? -7.095 0.412 30.100 1.00 48.53 116 SER A N 1
ATOM 937 C CA . SER A 1 116 ? -8.295 0.272 30.949 1.00 48.53 116 SER A CA 1
ATOM 938 C C . SER A 1 116 ? -8.891 1.577 31.496 1.00 48.53 116 SER A C 1
ATOM 940 O O . SER A 1 116 ? -10.030 1.580 31.959 1.00 48.53 116 SER A O 1
ATOM 942 N N . LYS A 1 117 ? -8.181 2.707 31.405 1.00 53.31 117 LYS A N 1
ATOM 943 C CA . LYS A 1 117 ? -8.649 4.005 31.916 1.00 53.31 117 LYS A CA 1
ATOM 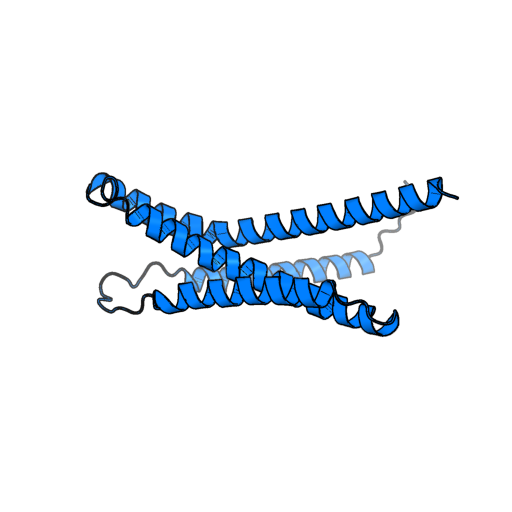944 C C . LYS A 1 117 ? -9.758 4.647 31.063 1.00 53.31 117 LYS A C 1
ATOM 946 O O . LYS A 1 117 ? -10.441 5.541 31.549 1.00 53.31 117 LYS A O 1
ATOM 951 N N . VAL A 1 118 ? -9.951 4.197 29.815 1.00 52.94 118 VAL A N 1
ATOM 952 C CA . VAL A 1 118 ? -10.916 4.787 28.859 1.00 52.94 118 VAL A CA 1
ATOM 953 C C . VAL A 1 118 ? -12.112 3.868 28.565 1.00 52.94 118 VAL A C 1
ATOM 955 O O . VAL A 1 118 ? -13.221 4.356 28.359 1.00 52.94 118 VAL A O 1
ATOM 958 N N . TYR A 1 119 ? -11.927 2.543 28.562 1.00 46.78 119 TYR A N 1
ATOM 959 C CA . TYR A 1 119 ? -12.918 1.611 27.998 1.00 46.78 119 TYR A CA 1
ATOM 960 C C . TYR A 1 119 ? -14.092 1.262 28.936 1.00 46.78 119 TYR A C 1
ATOM 962 O O . TYR A 1 119 ? -15.180 0.957 28.459 1.00 46.78 119 TYR A O 1
ATOM 970 N N . TYR A 1 120 ? -13.910 1.345 30.259 1.00 49.31 120 TYR A N 1
ATOM 971 C CA . TYR A 1 120 ? -14.926 0.924 31.241 1.00 49.31 120 TYR A CA 1
ATOM 972 C C . TYR A 1 120 ? -15.836 2.048 31.763 1.00 49.31 120 TYR A C 1
ATOM 974 O O . TYR A 1 120 ? -16.643 1.818 32.661 1.00 49.31 120 TYR A O 1
ATOM 982 N N . HIS A 1 121 ? -15.754 3.258 31.200 1.00 52.44 121 HIS A N 1
ATOM 983 C CA . HIS A 1 121 ? -16.740 4.303 31.475 1.00 52.44 121 HIS A CA 1
ATOM 984 C C . HIS A 1 121 ? -17.866 4.248 30.424 1.00 52.44 121 HIS A C 1
ATOM 986 O O . HIS A 1 121 ? -17.587 4.430 29.235 1.00 52.44 121 HIS A O 1
ATOM 992 N N . PRO A 1 122 ? -19.145 4.085 30.823 1.00 55.03 122 PRO A N 1
ATOM 993 C CA . PRO A 1 122 ? -20.286 3.956 29.901 1.00 55.03 122 PRO A CA 1
ATOM 994 C C . PRO A 1 122 ? -20.461 5.157 28.950 1.00 55.03 122 PRO A C 1
ATOM 996 O O . PRO A 1 122 ? -21.121 5.051 27.920 1.00 55.03 122 PRO A O 1
ATOM 999 N N . ARG A 1 123 ? -19.803 6.287 29.242 1.00 56.91 123 ARG A N 1
ATOM 1000 C CA . ARG A 1 123 ? -19.793 7.513 28.432 1.00 56.91 123 ARG A CA 1
ATOM 1001 C C . ARG A 1 123 ? -18.941 7.431 27.151 1.00 56.91 123 ARG A C 1
ATOM 1003 O O . ARG A 1 123 ? -19.204 8.186 26.220 1.00 56.91 123 ARG A O 1
ATOM 1010 N N . TYR A 1 124 ? -17.954 6.532 27.062 1.00 58.56 124 TYR A N 1
ATOM 1011 C CA . TYR A 1 124 ? -17.031 6.455 25.910 1.00 58.56 124 TYR A CA 1
ATOM 1012 C C . TYR A 1 124 ? -17.320 5.296 24.949 1.00 58.56 124 TYR A C 1
ATOM 1014 O O . TYR A 1 124 ? -16.724 5.231 23.874 1.00 58.56 124 TYR A O 1
ATOM 1022 N N . PHE A 1 125 ? -18.265 4.411 25.274 1.00 60.28 125 PHE A N 1
ATOM 1023 C CA . PHE A 1 125 ? -18.596 3.248 24.446 1.00 60.28 125 PHE A CA 1
ATOM 1024 C C . PHE A 1 125 ? -19.053 3.642 23.030 1.00 60.28 125 PHE A C 1
ATOM 1026 O O . PHE A 1 125 ? -18.527 3.133 22.039 1.00 60.28 125 PHE A O 1
ATOM 1033 N N . PHE A 1 126 ? -19.955 4.624 22.924 1.00 61.91 126 PHE A N 1
ATOM 1034 C CA . PHE A 1 126 ? -20.426 5.136 21.632 1.00 61.91 126 PHE A CA 1
ATOM 1035 C C . PHE A 1 126 ? -19.286 5.748 20.798 1.00 61.91 126 PHE A C 1
ATOM 1037 O O . PHE A 1 126 ? -19.203 5.548 19.585 1.00 61.91 126 PHE A O 1
ATOM 1044 N N . VAL A 1 127 ? -18.347 6.430 21.463 1.00 63.34 127 VAL A N 1
ATOM 1045 C CA . VAL A 1 127 ? -17.174 7.040 20.821 1.00 63.34 127 VAL A CA 1
ATOM 1046 C C . VAL A 1 127 ? -16.233 5.967 20.276 1.00 63.34 127 VAL A C 1
ATOM 1048 O O . VAL A 1 127 ? -15.814 6.055 19.123 1.00 63.34 127 VAL A O 1
ATOM 1051 N N . VAL A 1 128 ? -15.943 4.919 21.052 1.00 63.31 128 VAL A N 1
ATOM 1052 C CA . VAL A 1 128 ? -15.026 3.842 20.643 1.00 63.31 128 VAL A CA 1
ATOM 1053 C C . VAL A 1 128 ? -15.585 3.037 19.466 1.00 63.31 128 VAL A C 1
ATOM 1055 O O . VAL A 1 128 ? -14.843 2.722 18.532 1.00 63.31 128 VAL A O 1
ATOM 1058 N N . VAL A 1 129 ? -16.890 2.749 19.460 1.00 61.97 129 VAL A N 1
ATOM 1059 C CA . VAL A 1 129 ? -17.551 2.056 18.341 1.00 61.97 129 VAL A CA 1
ATOM 1060 C C . VAL A 1 129 ? -17.514 2.913 17.068 1.00 61.97 129 VAL A C 1
ATOM 1062 O O . VAL A 1 129 ? -17.101 2.424 16.014 1.00 61.97 129 VAL A O 1
ATOM 1065 N N . GLY A 1 130 ? -17.840 4.207 17.162 1.00 64.06 130 GLY A N 1
ATOM 1066 C CA . GLY A 1 130 ? -17.772 5.124 16.019 1.00 64.06 130 GLY A CA 1
ATOM 1067 C C . GLY A 1 130 ? -16.346 5.390 15.517 1.00 64.06 130 GLY A C 1
ATOM 1068 O O . GLY A 1 130 ? -16.144 5.691 14.340 1.00 64.06 130 GLY A O 1
ATOM 1069 N N . MET A 1 131 ? -15.335 5.288 16.380 1.00 64.88 131 MET A N 1
ATOM 1070 C CA . MET A 1 131 ? -13.931 5.482 16.005 1.00 64.88 131 MET A CA 1
ATOM 1071 C C . MET A 1 131 ? -13.338 4.241 15.325 1.00 64.88 131 MET A C 1
ATOM 1073 O O . MET A 1 131 ? -12.572 4.385 14.376 1.00 64.88 131 MET A O 1
ATOM 1077 N N . ARG A 1 132 ? -13.751 3.029 15.726 1.00 67.06 132 ARG A N 1
ATOM 1078 C CA . ARG A 1 132 ? -13.358 1.773 15.061 1.00 67.06 132 ARG A CA 1
ATOM 1079 C C . ARG A 1 132 ? -13.782 1.752 13.590 1.00 67.06 132 ARG A C 1
ATOM 1081 O O . ARG A 1 132 ? -12.973 1.416 12.730 1.00 67.06 132 ARG A O 1
ATOM 1088 N N . VAL A 1 133 ? -15.026 2.139 13.298 1.00 61.12 133 VAL A N 1
ATOM 1089 C CA . VAL A 1 133 ? -15.541 2.190 11.916 1.00 61.12 133 VAL A CA 1
ATOM 1090 C C . VAL A 1 133 ? -14.759 3.207 11.082 1.00 61.12 133 VAL A C 1
ATOM 1092 O O . VAL A 1 133 ? -14.320 2.891 9.979 1.00 61.12 133 VAL A O 1
ATOM 1095 N N . ARG A 1 134 ? -14.514 4.401 11.637 1.00 69.56 134 ARG A N 1
ATOM 1096 C CA . ARG A 1 134 ? -13.755 5.462 10.962 1.00 69.56 134 ARG A CA 1
ATOM 1097 C C . ARG A 1 134 ? -12.299 5.077 10.713 1.00 69.56 134 ARG A C 1
ATOM 1099 O O . ARG A 1 134 ? -11.818 5.279 9.609 1.00 69.56 134 ARG A O 1
ATOM 1106 N N . LEU A 1 135 ? -11.610 4.470 11.678 1.00 67.50 135 LEU A N 1
ATOM 1107 C CA . LEU A 1 135 ? -10.213 4.062 11.501 1.00 67.50 135 LEU A CA 1
ATOM 1108 C C . LEU A 1 135 ? -10.069 2.925 10.478 1.00 67.50 135 LEU A C 1
ATOM 1110 O O . LEU A 1 135 ? -9.137 2.944 9.681 1.00 67.50 135 LEU A O 1
ATOM 1114 N N . LYS A 1 136 ? -11.014 1.977 10.450 1.00 68.69 136 LYS A N 1
ATOM 1115 C CA . LYS A 1 136 ? -11.029 0.899 9.452 1.00 68.69 136 LYS A CA 1
ATOM 1116 C C . LYS A 1 136 ? -11.259 1.429 8.034 1.00 68.69 136 LYS A C 1
ATOM 1118 O O . LYS A 1 136 ? -10.602 0.976 7.103 1.00 68.69 136 LYS A O 1
ATOM 1123 N N . MET A 1 137 ? -12.148 2.412 7.876 1.00 67.25 137 MET A N 1
ATOM 1124 C CA . MET A 1 137 ? -12.353 3.103 6.596 1.00 67.25 137 MET A CA 1
ATOM 1125 C C . MET A 1 137 ? -11.136 3.960 6.208 1.00 67.25 137 MET A C 1
ATOM 1127 O O . MET A 1 137 ? -10.731 3.967 5.050 1.00 67.25 137 MET A O 1
ATOM 1131 N N . ASN A 1 138 ? -10.497 4.616 7.181 1.00 78.88 138 ASN A N 1
ATOM 1132 C CA . ASN A 1 138 ? -9.324 5.466 6.957 1.00 78.88 138 ASN A CA 1
ATOM 1133 C C . ASN A 1 138 ? -8.031 4.674 6.699 1.00 78.88 138 ASN A C 1
ATOM 1135 O O . ASN A 1 138 ? -7.091 5.228 6.133 1.00 78.88 138 ASN A O 1
ATOM 1139 N N . ALA A 1 139 ? -7.959 3.395 7.083 1.00 78.06 139 ALA A N 1
ATOM 1140 C CA . ALA A 1 139 ? -6.777 2.558 6.869 1.00 78.06 139 ALA A CA 1
ATOM 1141 C C . ALA A 1 139 ? -6.462 2.367 5.377 1.00 78.06 139 ALA A C 1
ATOM 1143 O O . ALA A 1 139 ? -5.298 2.403 4.981 1.00 78.06 139 ALA A O 1
ATOM 1144 N N . VAL A 1 140 ? -7.498 2.225 4.543 1.00 79.88 140 VAL A N 1
ATOM 1145 C CA . VAL A 1 140 ? -7.345 2.106 3.085 1.00 79.88 140 VAL A CA 1
ATOM 1146 C C . VAL A 1 140 ? -6.795 3.407 2.504 1.00 79.88 140 VAL A C 1
ATOM 1148 O O . VAL A 1 140 ? -5.807 3.377 1.776 1.00 79.88 140 VAL A O 1
ATOM 1151 N N . SER A 1 141 ? -7.363 4.554 2.889 1.00 84.44 141 SER A N 1
ATOM 1152 C CA . SER A 1 141 ? -6.872 5.868 2.458 1.00 84.44 141 SER A CA 1
ATOM 1153 C C . SER A 1 141 ? -5.427 6.125 2.896 1.00 84.44 141 SER A C 1
ATOM 1155 O O . SER A 1 141 ? -4.639 6.670 2.126 1.00 84.44 141 SER A O 1
ATOM 1157 N N . LEU A 1 142 ? -5.049 5.697 4.104 1.00 85.75 142 LEU A N 1
ATOM 1158 C CA . LEU A 1 142 ? -3.687 5.851 4.619 1.00 85.75 142 LEU A CA 1
ATOM 1159 C C . LEU A 1 142 ? -2.666 5.006 3.833 1.00 85.75 142 LEU A C 1
ATOM 1161 O O . LEU A 1 142 ? -1.570 5.485 3.530 1.00 85.75 142 LEU A O 1
ATOM 1165 N N . ALA A 1 143 ? -3.043 3.784 3.440 1.00 87.25 143 ALA A N 1
ATOM 1166 C CA . ALA A 1 143 ? -2.237 2.943 2.555 1.00 87.25 143 ALA A CA 1
ATOM 1167 C C . ALA A 1 143 ? -2.033 3.602 1.182 1.00 87.25 143 ALA A C 1
ATOM 1169 O O . ALA A 1 143 ? -0.911 3.653 0.677 1.00 87.25 143 ALA A O 1
ATOM 1170 N N . THR A 1 144 ? -3.095 4.175 0.606 1.00 89.06 144 THR A N 1
ATOM 1171 C CA . THR A 1 144 ? -3.021 4.888 -0.675 1.00 89.06 144 THR A CA 1
ATOM 1172 C C . THR A 1 144 ? -2.092 6.102 -0.607 1.00 89.06 144 THR A C 1
ATOM 1174 O O . THR A 1 144 ? -1.246 6.259 -1.484 1.00 89.06 144 THR A O 1
ATOM 1177 N N . ILE A 1 145 ? -2.185 6.932 0.440 1.00 93.00 145 ILE A N 1
ATOM 1178 C CA . ILE A 1 145 ? -1.291 8.094 0.619 1.00 93.00 145 ILE A CA 1
ATOM 1179 C C . ILE A 1 145 ? 0.169 7.644 0.734 1.00 93.00 145 ILE A C 1
ATOM 1181 O O . ILE A 1 145 ? 1.059 8.283 0.175 1.00 93.00 145 ILE A O 1
ATOM 1185 N N . THR A 1 146 ? 0.417 6.526 1.417 1.00 90.56 146 THR A N 1
ATOM 1186 C CA . THR A 1 146 ? 1.769 5.978 1.559 1.00 90.56 146 THR A CA 1
ATOM 1187 C C . THR A 1 146 ? 2.331 5.556 0.205 1.00 90.56 146 THR A C 1
ATOM 1189 O O . THR A 1 146 ? 3.442 5.955 -0.133 1.00 90.56 146 THR A O 1
ATOM 1192 N N . LEU A 1 147 ? 1.549 4.836 -0.608 1.00 92.69 147 LEU A N 1
ATOM 1193 C CA . LEU A 1 147 ? 1.960 4.463 -1.965 1.00 92.69 147 LEU A CA 1
ATOM 1194 C C . LEU A 1 147 ? 2.239 5.695 -2.831 1.00 92.69 147 LEU A C 1
ATOM 1196 O O . LEU A 1 147 ? 3.271 5.744 -3.496 1.00 92.69 147 LEU A O 1
ATOM 1200 N N . LEU A 1 148 ? 1.371 6.711 -2.788 1.00 93.19 148 LEU A N 1
ATOM 1201 C CA . LEU A 1 148 ? 1.590 7.971 -3.507 1.00 93.19 148 LEU A CA 1
ATOM 1202 C C . LEU A 1 148 ? 2.902 8.643 -3.087 1.00 93.19 148 LEU A C 1
ATOM 1204 O O . LEU A 1 148 ? 3.668 9.079 -3.944 1.00 93.19 148 LEU A O 1
ATOM 1208 N N . CYS A 1 149 ? 3.186 8.683 -1.785 1.00 93.38 149 CYS A N 1
ATOM 1209 C CA . CYS A 1 149 ? 4.430 9.236 -1.260 1.00 93.38 149 CYS A CA 1
ATOM 1210 C C . CYS A 1 149 ? 5.650 8.433 -1.741 1.00 93.38 149 CYS A C 1
ATOM 1212 O O . CYS A 1 149 ? 6.641 9.018 -2.168 1.00 93.38 149 CYS A O 1
ATOM 1214 N N . THR A 1 150 ? 5.571 7.099 -1.765 1.00 91.62 150 THR A N 1
ATOM 1215 C CA . THR A 1 150 ? 6.638 6.246 -2.308 1.00 91.62 150 THR A CA 1
ATOM 1216 C C . THR A 1 150 ? 6.883 6.512 -3.792 1.00 91.62 150 THR A C 1
ATOM 1218 O O . THR A 1 150 ? 8.033 6.695 -4.184 1.00 91.62 150 THR A O 1
ATOM 1221 N N . PHE A 1 151 ? 5.835 6.595 -4.616 1.00 92.75 151 PHE A N 1
ATOM 1222 C CA . PHE A 1 151 ? 5.984 6.931 -6.038 1.00 92.75 151 PHE A CA 1
ATOM 1223 C C . PHE A 1 151 ? 6.593 8.319 -6.243 1.00 92.75 151 PHE A C 1
ATOM 1225 O O . PHE A 1 151 ? 7.450 8.494 -7.112 1.00 92.75 151 PHE A O 1
ATOM 1232 N N . LEU A 1 152 ? 6.188 9.289 -5.423 1.00 95.94 152 LEU A N 1
ATOM 1233 C CA . LEU A 1 152 ? 6.754 10.633 -5.431 1.00 95.94 152 LEU A CA 1
ATOM 1234 C C . LEU A 1 152 ? 8.252 10.594 -5.110 1.00 95.94 152 LEU A C 1
ATOM 1236 O O . LEU A 1 152 ? 9.043 11.168 -5.857 1.00 95.94 152 LEU A O 1
ATOM 1240 N N . ILE A 1 153 ? 8.652 9.873 -4.056 1.00 95.12 153 ILE A N 1
ATOM 1241 C CA . ILE A 1 153 ? 10.062 9.700 -3.681 1.00 95.12 153 ILE A CA 1
ATOM 1242 C C . ILE A 1 153 ? 10.842 9.051 -4.826 1.00 95.12 153 ILE A C 1
ATOM 1244 O O . ILE A 1 153 ? 11.859 9.598 -5.233 1.00 95.12 153 ILE A O 1
ATOM 1248 N N . VAL A 1 154 ? 10.354 7.945 -5.396 1.00 91.88 154 VAL A N 1
ATOM 1249 C CA . VAL A 1 154 ? 11.025 7.241 -6.505 1.00 91.88 154 VAL A CA 1
ATOM 1250 C C . VAL A 1 154 ? 11.211 8.154 -7.717 1.00 91.88 154 VAL A C 1
ATOM 1252 O O . VAL A 1 154 ? 12.297 8.200 -8.292 1.00 91.88 154 VAL A O 1
ATOM 1255 N N . THR A 1 155 ? 10.184 8.923 -8.079 1.00 93.88 155 THR A N 1
ATOM 1256 C CA . THR A 1 155 ? 10.237 9.851 -9.220 1.00 93.88 155 THR A CA 1
ATOM 1257 C C . THR A 1 155 ? 11.240 10.981 -8.975 1.00 93.88 155 THR A C 1
ATOM 1259 O O . THR A 1 155 ? 12.041 11.308 -9.856 1.00 93.88 155 THR A O 1
ATOM 1262 N N . LEU A 1 156 ? 11.247 11.555 -7.765 1.00 96.19 156 LEU A N 1
ATOM 1263 C CA . LEU A 1 156 ? 12.232 12.565 -7.372 1.00 96.19 156 LEU A CA 1
ATOM 1264 C C . LEU A 1 156 ? 13.647 11.992 -7.381 1.00 96.19 156 LEU A C 1
ATOM 1266 O O . LEU A 1 156 ? 14.546 12.619 -7.932 1.00 96.19 156 LEU A O 1
ATOM 1270 N N . THR A 1 157 ? 13.849 10.801 -6.817 1.00 94.19 157 THR A N 1
ATOM 1271 C CA . THR A 1 157 ? 15.149 10.130 -6.815 1.00 94.19 157 THR A CA 1
ATOM 1272 C C . THR A 1 157 ? 15.640 9.903 -8.237 1.00 94.19 157 THR A C 1
ATOM 1274 O O . THR A 1 157 ? 16.766 10.289 -8.519 1.00 94.19 157 THR A O 1
ATOM 1277 N N . MET A 1 158 ? 14.801 9.382 -9.139 1.00 90.81 158 MET A N 1
ATOM 1278 C CA . MET A 1 158 ? 15.160 9.174 -10.546 1.00 90.81 158 MET A CA 1
ATOM 1279 C C . MET A 1 158 ? 15.577 10.486 -11.227 1.00 90.81 158 MET A C 1
ATOM 1281 O O . MET A 1 158 ? 16.619 10.548 -11.877 1.00 90.81 158 MET A O 1
ATOM 1285 N N . THR A 1 159 ? 14.806 11.557 -11.017 1.00 94.12 159 THR A N 1
ATOM 1286 C CA . THR A 1 159 ? 15.112 12.889 -11.568 1.00 94.12 159 THR A CA 1
ATOM 1287 C C . THR A 1 159 ? 16.448 13.414 -11.041 1.00 94.12 159 THR A C 1
ATOM 1289 O O . THR A 1 159 ? 17.279 13.890 -11.812 1.00 94.12 159 THR A O 1
ATOM 1292 N N . LEU A 1 160 ? 16.684 13.292 -9.731 1.00 94.25 160 LEU A N 1
ATOM 1293 C CA . LEU A 1 160 ? 17.929 13.720 -9.096 1.00 94.25 160 LEU A CA 1
ATOM 1294 C C . LEU A 1 160 ? 19.121 12.890 -9.570 1.00 94.25 160 LEU A C 1
ATOM 1296 O O . LEU A 1 160 ? 20.182 13.459 -9.816 1.00 94.25 160 LEU A O 1
ATOM 1300 N N . THR A 1 161 ? 18.969 11.572 -9.712 1.00 91.94 161 THR A N 1
ATOM 1301 C CA . THR A 1 161 ? 20.042 10.705 -10.210 1.00 91.94 161 THR A CA 1
ATOM 1302 C C . THR A 1 161 ? 20.401 11.052 -11.644 1.00 91.94 161 THR A C 1
ATOM 1304 O O . THR A 1 161 ? 21.578 11.244 -11.921 1.00 91.94 161 THR A O 1
ATOM 1307 N N . THR A 1 162 ? 19.415 11.241 -12.526 1.00 92.44 162 THR A N 1
ATOM 1308 C CA . THR A 1 162 ? 19.668 11.629 -13.920 1.00 92.44 162 THR A CA 1
ATOM 1309 C C . THR A 1 162 ? 20.306 13.013 -14.010 1.00 92.44 162 THR A C 1
ATOM 1311 O O . THR A 1 162 ? 21.287 13.183 -14.722 1.00 92.44 162 THR A O 1
ATOM 1314 N N . TYR A 1 163 ? 19.817 13.995 -13.247 1.00 92.81 163 TYR A N 1
ATOM 1315 C CA . TYR A 1 163 ? 20.407 15.336 -13.237 1.00 92.81 163 TYR A CA 1
ATOM 1316 C C . TYR A 1 163 ? 21.866 15.332 -12.757 1.00 92.81 163 TYR A C 1
ATOM 1318 O O . TYR A 1 163 ? 22.711 16.015 -13.330 1.00 92.81 163 TYR A O 1
ATOM 1326 N N . ARG A 1 164 ? 22.181 14.553 -11.712 1.00 92.12 164 ARG A N 1
ATOM 1327 C CA . ARG A 1 164 ? 23.557 14.422 -11.208 1.00 92.12 164 ARG A CA 1
ATOM 1328 C C . ARG A 1 164 ? 24.474 13.720 -12.203 1.00 92.12 164 ARG A C 1
ATOM 1330 O O . ARG A 1 164 ? 25.627 14.121 -12.301 1.00 92.12 164 ARG A O 1
ATOM 1337 N N . ASP A 1 165 ? 23.966 12.716 -12.911 1.00 90.31 165 ASP A N 1
ATOM 1338 C CA . ASP A 1 165 ? 24.710 11.974 -13.932 1.00 90.31 165 ASP A CA 1
ATOM 1339 C C . ASP A 1 165 ? 25.097 12.889 -15.107 1.00 90.31 165 ASP A C 1
ATOM 1341 O O . ASP A 1 165 ? 26.264 12.959 -15.478 1.00 90.31 165 ASP A O 1
ATOM 1345 N N . MET A 1 166 ? 24.154 13.711 -15.587 1.00 85.88 166 MET A N 1
ATOM 1346 C CA . MET A 1 166 ? 24.388 14.685 -16.667 1.00 85.88 166 MET A CA 1
ATOM 1347 C C . MET A 1 166 ? 25.373 15.801 -16.300 1.00 85.88 166 MET A C 1
ATOM 1349 O O . MET A 1 166 ? 25.990 16.382 -17.182 1.00 85.88 166 MET A O 1
ATOM 1353 N N . ASN A 1 167 ? 25.495 16.140 -15.015 1.00 81.38 167 ASN A N 1
ATOM 1354 C CA . ASN A 1 167 ? 26.399 17.193 -14.540 1.00 81.38 167 ASN A CA 1
ATOM 1355 C C . ASN A 1 167 ? 27.808 16.654 -14.208 1.00 81.38 167 ASN A C 1
ATOM 1357 O O . ASN A 1 167 ? 28.704 17.433 -13.889 1.00 81.38 167 ASN A O 1
ATOM 1361 N N . HIS A 1 168 ? 27.978 15.326 -14.213 1.00 62.81 168 HIS A N 1
ATOM 1362 C CA . HIS A 1 168 ? 29.250 14.623 -14.017 1.00 62.81 168 HIS A CA 1
ATOM 1363 C C . HIS A 1 168 ? 29.941 14.235 -15.343 1.00 62.81 168 HIS A C 1
ATOM 1365 O O . HIS A 1 168 ? 31.039 13.675 -15.300 1.00 62.81 168 HIS A O 1
ATOM 1371 N N . THR A 1 169 ? 29.323 14.548 -16.488 1.00 49.59 169 THR A N 1
ATOM 1372 C CA . THR A 1 169 ? 29.898 14.515 -17.847 1.00 49.59 169 THR A CA 1
ATOM 1373 C C . THR A 1 169 ? 30.147 15.923 -18.355 1.00 49.59 169 THR A C 1
ATOM 1375 O O . THR A 1 169 ? 31.231 16.154 -18.931 1.00 49.59 169 THR A O 1
#

Secondary structure (DSSP, 8-state):
-------HHHHHHHHHHHHHHHHHHHHHHHHHHHHT-S---SS-----S--HHHHHHHHHHHHHHHHHHHHHHHS---HHHHHHHHHHHHHHHHHHHHHHHHHHHHHHHHHHHH-HHHHTSTTTHHHHHHHHHHHHHHHHHHHHHHHHHHHHHHHHHHHHHHHHHHT--